Protein AF-A0A932V651-F1 (afdb_monomer)

pLDDT: mean 91.37, std 6.56, range [58.97, 98.12]

Radius of gyration: 25.2 Å; Cα contacts (8 Å, |Δi|>4): 15; chains: 1;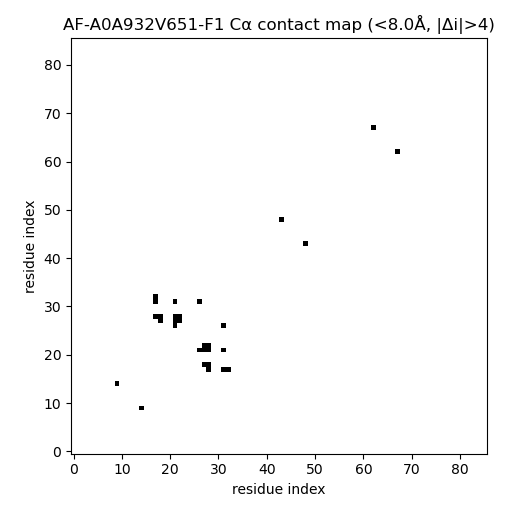 bounding box: 63×51×50 Å

Structure (mmCIF, N/CA/C/O backbone):
data_AF-A0A932V651-F1
#
_entry.id   AF-A0A932V651-F1
#
loop_
_atom_site.group_PDB
_atom_site.id
_atom_site.type_symbol
_atom_site.label_atom_id
_atom_site.label_alt_id
_atom_site.label_comp_id
_atom_site.label_asym_id
_atom_site.label_entity_id
_atom_site.label_seq_id
_atom_site.pdbx_PDB_ins_code
_atom_site.Cartn_x
_atom_site.Cartn_y
_atom_site.Cartn_z
_atom_site.occupancy
_atom_site.B_iso_or_equiv
_atom_site.auth_seq_id
_atom_site.auth_comp_id
_atom_site.auth_asym_id
_atom_site.auth_atom_id
_atom_site.pdbx_PDB_model_num
ATOM 1 N N . MET A 1 1 ? -1.407 20.951 3.106 1.00 66.44 1 MET A N 1
ATOM 2 C CA . MET A 1 1 ? -2.879 20.861 3.221 1.00 66.44 1 MET A CA 1
ATOM 3 C C . MET A 1 1 ? -3.210 19.457 3.694 1.00 66.44 1 MET A C 1
ATOM 5 O O . MET A 1 1 ? -2.926 18.525 2.950 1.00 66.44 1 MET A O 1
ATOM 9 N N . SER A 1 2 ? -3.733 19.280 4.907 1.00 78.00 2 SER A N 1
ATOM 10 C CA . SER A 1 2 ? -4.269 17.978 5.318 1.00 78.00 2 SER A CA 1
ATOM 11 C C . SER A 1 2 ? -5.541 17.694 4.516 1.00 78.00 2 SER A C 1
ATOM 13 O O . SER A 1 2 ? -6.359 18.5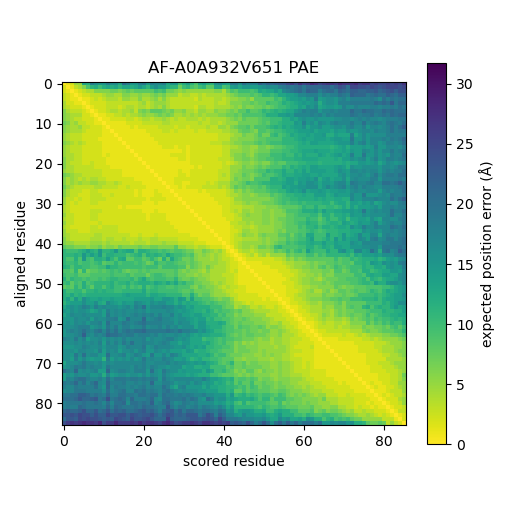89 4.301 1.00 78.00 2 SER A O 1
ATOM 15 N N . LYS A 1 3 ? -5.692 16.464 4.017 1.00 86.62 3 LYS A N 1
ATOM 16 C CA . LYS A 1 3 ? -6.924 16.010 3.365 1.00 86.62 3 LYS A CA 1
ATOM 17 C C . LYS A 1 3 ? -7.538 14.905 4.209 1.00 86.62 3 LYS A C 1
ATOM 19 O O . LYS A 1 3 ? -6.850 13.964 4.579 1.00 86.62 3 LYS A O 1
ATOM 24 N N . MET A 1 4 ? -8.821 15.046 4.528 1.00 90.38 4 MET A N 1
ATOM 25 C CA . MET A 1 4 ? -9.566 14.064 5.309 1.00 90.38 4 MET A CA 1
ATOM 26 C C . MET A 1 4 ? -10.296 13.107 4.368 1.00 90.38 4 MET A C 1
ATOM 28 O O . MET A 1 4 ? -11.007 13.550 3.467 1.00 90.38 4 MET A O 1
ATOM 32 N N . ILE A 1 5 ? -10.142 11.805 4.604 1.00 87.69 5 ILE A N 1
ATOM 33 C CA . IL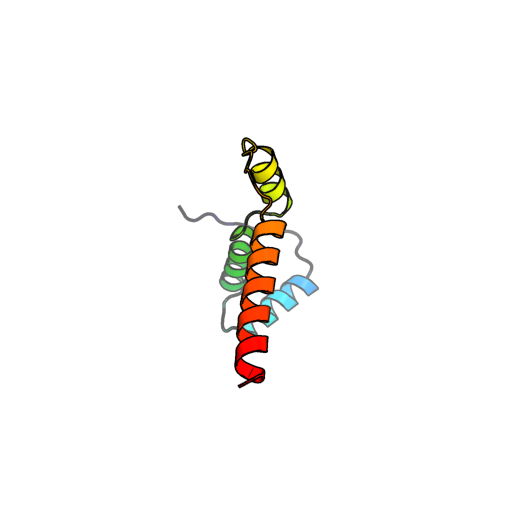E A 1 5 ? -10.883 10.752 3.908 1.00 87.69 5 ILE A CA 1
ATOM 34 C C . ILE A 1 5 ? -11.852 10.125 4.911 1.00 87.69 5 ILE A C 1
ATOM 36 O O . ILE A 1 5 ? -11.436 9.622 5.951 1.00 87.69 5 ILE A O 1
ATOM 40 N N . GLN A 1 6 ? -13.148 10.149 4.597 1.00 90.94 6 GLN A N 1
ATOM 41 C CA . GLN A 1 6 ? -14.179 9.475 5.385 1.00 90.94 6 GLN A CA 1
ATOM 42 C C . GLN A 1 6 ? -14.717 8.277 4.600 1.00 90.94 6 GLN A C 1
ATOM 44 O O . GLN A 1 6 ? -15.382 8.447 3.579 1.00 90.94 6 GLN A O 1
ATOM 49 N N . VAL A 1 7 ? -14.471 7.066 5.098 1.00 88.44 7 VAL A N 1
ATOM 50 C CA . VAL A 1 7 ? -15.024 5.833 4.519 1.00 88.44 7 VAL A CA 1
ATOM 51 C C . VAL A 1 7 ? -16.379 5.545 5.166 1.00 88.44 7 VAL A C 1
ATOM 53 O O . VAL A 1 7 ? -16.481 5.448 6.388 1.00 88.44 7 VAL A O 1
ATOM 56 N N . ARG A 1 8 ? -17.436 5.436 4.354 1.00 92.31 8 ARG A N 1
ATOM 57 C CA . ARG A 1 8 ? -18.801 5.122 4.811 1.00 92.31 8 ARG A CA 1
ATOM 58 C C . ARG A 1 8 ? -19.126 3.649 4.577 1.00 92.31 8 ARG A C 1
ATOM 60 O O . ARG A 1 8 ? -18.528 3.018 3.713 1.00 92.31 8 ARG A O 1
ATOM 67 N N . ASN A 1 9 ? -20.102 3.132 5.325 1.00 91.19 9 ASN A N 1
ATOM 68 C CA . ASN A 1 9 ? -20.622 1.765 5.187 1.00 91.19 9 ASN A CA 1
ATOM 69 C C . ASN A 1 9 ? -19.561 0.667 5.378 1.00 91.19 9 ASN A C 1
ATOM 71 O O . ASN A 1 9 ? -19.576 -0.348 4.687 1.00 91.19 9 ASN A O 1
ATOM 75 N N . VAL A 1 10 ? -18.631 0.861 6.317 1.00 90.94 10 VAL A N 1
ATOM 76 C CA . VAL A 1 10 ? -17.643 -0.164 6.676 1.00 90.94 10 VAL A CA 1
ATOM 77 C C . VAL A 1 10 ? -18.348 -1.269 7.468 1.00 90.94 10 VAL A C 1
ATOM 79 O O . VAL A 1 10 ? -18.907 -0.968 8.522 1.00 90.94 10 VAL A O 1
ATOM 82 N N . PRO A 1 11 ? -18.317 -2.539 7.023 1.00 96.50 11 PRO A N 1
ATOM 83 C CA . PRO A 1 11 ? -18.903 -3.632 7.789 1.00 96.50 11 PRO A CA 1
ATOM 84 C C . PRO A 1 11 ? -18.267 -3.747 9.180 1.00 96.50 11 PRO A C 1
ATOM 86 O O . PRO A 1 11 ? -17.042 -3.683 9.314 1.00 96.50 11 PRO A O 1
ATOM 89 N N . ASP A 1 12 ? -19.073 -4.000 10.213 1.00 95.88 12 ASP A N 1
ATOM 90 C CA . ASP A 1 12 ? -18.592 -4.071 11.603 1.00 95.88 12 ASP A CA 1
ATOM 91 C C . ASP A 1 12 ? -17.465 -5.087 11.807 1.00 95.88 12 ASP A C 1
ATOM 93 O O . ASP A 1 12 ? -16.585 -4.896 12.648 1.00 95.88 12 ASP A O 1
ATOM 97 N N . ALA A 1 13 ? -17.500 -6.195 11.064 1.00 96.62 13 ALA A N 1
ATOM 98 C CA . ALA A 1 13 ? -16.456 -7.212 11.100 1.00 96.62 13 ALA A CA 1
ATOM 99 C C . ALA A 1 13 ? -15.115 -6.659 10.591 1.00 96.62 13 ALA A C 1
ATOM 101 O O . ALA A 1 13 ? -14.083 -6.858 11.232 1.00 96.62 13 ALA A O 1
ATOM 102 N N . LEU A 1 14 ? -15.142 -5.900 9.490 1.00 95.62 14 LEU A N 1
ATOM 103 C CA . LEU A 1 14 ? -13.955 -5.273 8.913 1.00 95.62 14 LEU A CA 1
ATOM 104 C C . LEU A 1 14 ? -13.386 -4.213 9.860 1.00 95.62 14 LEU A C 1
ATOM 106 O O . LEU A 1 14 ? -12.194 -4.229 10.156 1.00 95.62 14 LEU A O 1
ATOM 110 N N . HIS A 1 15 ? -14.239 -3.339 10.399 1.00 95.50 15 HIS A N 1
ATOM 111 C CA . HIS A 1 15 ? -13.805 -2.315 11.350 1.00 95.50 15 HIS A CA 1
ATOM 112 C C . HIS A 1 15 ? -13.165 -2.929 12.609 1.00 95.50 15 HIS A C 1
ATOM 114 O O . HIS A 1 15 ? -12.109 -2.477 13.061 1.00 95.50 15 HIS A O 1
ATOM 120 N N . ARG A 1 16 ? -13.762 -3.999 13.157 1.00 96.81 16 ARG A N 1
ATOM 121 C CA . ARG A 1 16 ? -13.207 -4.733 14.307 1.00 96.81 16 ARG A CA 1
ATOM 122 C C . ARG A 1 16 ? -11.836 -5.328 14.006 1.00 96.81 16 ARG A C 1
ATOM 124 O O . ARG A 1 16 ? -10.930 -5.200 14.829 1.00 96.81 16 ARG A O 1
ATOM 131 N N . GLU A 1 17 ? -11.673 -5.937 12.838 1.00 97.50 17 GLU A N 1
ATOM 132 C CA . GLU A 1 17 ? -10.408 -6.551 12.440 1.00 97.50 17 GLU A CA 1
ATOM 133 C C . GLU A 1 17 ? -9.300 -5.510 12.232 1.00 97.50 17 GLU A C 1
ATOM 135 O O . GLU A 1 17 ? -8.191 -5.684 12.744 1.00 97.50 17 GLU A O 1
ATOM 140 N N . LEU A 1 18 ? -9.601 -4.391 11.565 1.00 96.44 18 LEU A N 1
ATOM 141 C CA . LEU A 1 18 ? -8.650 -3.287 11.399 1.00 96.44 18 LEU A CA 1
ATOM 142 C C . LEU A 1 18 ? -8.212 -2.728 12.758 1.00 96.44 18 LEU A C 1
ATOM 144 O O . LEU A 1 18 ? -7.018 -2.569 13.011 1.00 96.44 18 LEU A O 1
ATOM 148 N N . ARG A 1 19 ? -9.159 -2.512 13.679 1.00 96.88 19 ARG A N 1
ATOM 149 C CA . ARG A 1 19 ? -8.857 -2.024 15.032 1.00 96.88 19 ARG A CA 1
ATOM 150 C C . ARG A 1 19 ? -8.009 -3.016 15.831 1.00 96.88 19 ARG A C 1
ATOM 152 O O . ARG A 1 19 ? -7.111 -2.596 16.561 1.00 96.88 19 ARG A O 1
ATOM 159 N N . ARG A 1 20 ? -8.264 -4.321 15.691 1.00 98.12 20 ARG A N 1
ATOM 160 C CA . ARG A 1 20 ? -7.461 -5.383 16.319 1.00 98.12 20 ARG A CA 1
ATOM 161 C C . ARG A 1 20 ? -6.014 -5.347 15.824 1.00 98.12 20 ARG A C 1
ATOM 163 O O . ARG A 1 20 ? -5.102 -5.373 16.648 1.00 98.12 20 ARG A O 1
ATOM 170 N N . ARG A 1 21 ? -5.803 -5.247 14.506 1.00 97.88 21 ARG A N 1
ATOM 171 C CA . ARG A 1 21 ? -4.462 -5.178 13.897 1.00 97.88 21 ARG A CA 1
ATOM 172 C C . ARG A 1 21 ? -3.718 -3.897 14.264 1.00 97.88 21 ARG A C 1
ATOM 174 O O . ARG A 1 21 ? -2.550 -3.980 14.629 1.00 97.88 21 ARG A O 1
ATOM 181 N N . ALA A 1 22 ? -4.402 -2.753 14.258 1.00 97.62 22 ALA A N 1
ATOM 182 C CA . ALA A 1 22 ? -3.832 -1.481 14.698 1.00 97.62 22 ALA A CA 1
ATOM 183 C C . ALA A 1 22 ? -3.332 -1.569 16.151 1.00 97.62 22 ALA A C 1
ATOM 185 O O . ALA A 1 22 ? -2.180 -1.248 16.435 1.00 97.62 22 ALA A O 1
ATOM 186 N N . LYS A 1 23 ? -4.151 -2.123 17.060 1.00 97.69 23 LYS A N 1
ATOM 187 C CA . LYS A 1 23 ? -3.760 -2.330 18.464 1.00 97.69 23 LYS A CA 1
ATOM 188 C C . LYS A 1 23 ? -2.558 -3.268 18.601 1.00 97.69 23 LYS A C 1
ATOM 190 O O . LYS A 1 23 ? -1.674 -2.989 19.403 1.00 97.69 23 LYS A O 1
ATOM 195 N N . ALA A 1 24 ? -2.507 -4.350 17.821 1.00 97.69 24 ALA A N 1
ATOM 196 C CA . ALA A 1 24 ? -1.379 -5.284 17.832 1.00 97.69 24 ALA A CA 1
ATOM 197 C C . ALA A 1 24 ? -0.055 -4.630 17.395 1.00 97.69 24 ALA A C 1
ATOM 199 O O . ALA A 1 24 ? 1.006 -5.057 17.836 1.00 97.69 24 ALA A O 1
ATOM 200 N N . ARG A 1 25 ? -0.119 -3.579 16.567 1.00 96.94 25 ARG A N 1
ATOM 201 C CA . ARG A 1 25 ? 1.035 -2.770 16.146 1.00 96.94 25 ARG A CA 1
ATOM 202 C C . ARG A 1 25 ? 1.288 -1.540 17.025 1.00 96.94 25 ARG A C 1
ATOM 204 O O . ARG A 1 25 ? 2.196 -0.774 16.732 1.00 96.94 25 ARG A O 1
ATOM 211 N N . GLY A 1 26 ? 0.499 -1.327 18.084 1.00 97.56 26 GLY A N 1
ATOM 212 C CA . GLY A 1 26 ? 0.610 -0.138 18.938 1.00 97.56 26 GLY A CA 1
ATOM 213 C C . GLY A 1 26 ? 0.208 1.170 18.245 1.00 97.56 26 GLY A C 1
ATOM 214 O O . GLY A 1 26 ? 0.618 2.241 18.678 1.00 97.56 26 GLY A O 1
ATOM 215 N N . GLN A 1 27 ? -0.584 1.095 17.174 1.00 96.69 27 GLN A N 1
ATOM 216 C CA . GLN A 1 27 ? -0.989 2.237 16.354 1.00 96.69 27 GLN A CA 1
ATOM 217 C C . GLN A 1 27 ? -2.456 2.618 16.603 1.00 96.69 27 GLN A C 1
ATOM 219 O O . GLN A 1 27 ? -3.288 1.789 16.989 1.00 96.69 27 GLN A O 1
ATOM 224 N N . THR A 1 28 ? -2.802 3.883 16.339 1.00 96.88 28 THR A N 1
ATOM 225 C CA . THR A 1 28 ? -4.210 4.286 16.208 1.00 96.88 28 THR A CA 1
ATOM 226 C C . THR A 1 28 ? -4.805 3.672 14.938 1.00 96.88 28 THR A C 1
ATOM 228 O O . THR A 1 28 ? -4.084 3.339 13.998 1.00 96.88 28 THR A O 1
ATOM 231 N N . LEU A 1 29 ? -6.133 3.524 14.885 1.00 94.81 29 LEU A N 1
ATOM 232 C CA . LEU A 1 29 ? -6.799 2.999 13.688 1.00 94.81 29 LEU A CA 1
ATOM 233 C C . LEU A 1 29 ? -6.530 3.881 12.460 1.00 94.81 29 LEU A C 1
ATOM 235 O O . LEU A 1 29 ? -6.288 3.350 11.384 1.00 94.81 29 LEU A O 1
ATOM 239 N N . THR A 1 30 ? -6.538 5.205 12.632 1.00 94.00 30 THR A N 1
ATOM 240 C CA . THR A 1 30 ? -6.242 6.159 11.557 1.00 94.00 30 THR A CA 1
ATOM 241 C C . THR A 1 30 ? -4.833 5.959 11.013 1.00 94.00 30 THR A C 1
ATOM 243 O O . THR A 1 30 ? -4.700 5.724 9.821 1.00 94.00 30 THR A O 1
ATOM 246 N N . ALA A 1 31 ? -3.812 5.937 11.879 1.00 94.94 31 ALA A N 1
ATOM 247 C CA . ALA A 1 31 ? -2.423 5.754 11.452 1.00 94.94 31 ALA A CA 1
ATOM 248 C C . ALA A 1 31 ? -2.207 4.405 10.746 1.00 94.94 31 ALA A C 1
ATOM 250 O O . ALA A 1 31 ? -1.517 4.323 9.737 1.00 94.94 31 ALA A O 1
ATOM 251 N N . PHE A 1 32 ? -2.848 3.344 11.243 1.00 96.00 32 PHE A N 1
ATOM 252 C CA . PHE A 1 32 ? -2.794 2.029 10.607 1.00 96.00 32 PHE A CA 1
ATOM 253 C C . PHE A 1 32 ? -3.436 2.023 9.211 1.00 96.00 32 PHE A C 1
ATOM 255 O O . PHE A 1 32 ? -2.915 1.401 8.290 1.00 96.00 32 PHE A O 1
ATOM 262 N N . VAL A 1 33 ? -4.576 2.700 9.038 1.00 94.69 33 VAL A N 1
ATOM 263 C CA . VAL A 1 33 ? -5.245 2.805 7.732 1.00 94.69 33 VAL A CA 1
ATOM 264 C C . VAL A 1 33 ? -4.454 3.699 6.777 1.00 94.69 33 VAL A C 1
ATOM 266 O O . VAL A 1 33 ? -4.362 3.368 5.601 1.00 94.69 33 VAL A O 1
ATOM 269 N N . GLU A 1 34 ? -3.858 4.786 7.265 1.00 93.88 34 GLU A N 1
ATOM 270 C CA . GLU A 1 34 ? -2.961 5.641 6.480 1.00 93.88 34 GLU A CA 1
ATOM 271 C C . GLU A 1 34 ? -1.781 4.837 5.925 1.00 93.88 34 GLU A C 1
ATOM 273 O O . GLU A 1 34 ? -1.572 4.841 4.716 1.00 93.88 34 GLU A O 1
ATOM 278 N N . GLU A 1 35 ? -1.098 4.051 6.762 1.00 94.62 35 GLU A N 1
ATOM 279 C CA . GLU A 1 35 ? 0.001 3.175 6.330 1.00 94.62 35 GLU A CA 1
ATOM 280 C C . GLU A 1 35 ? -0.451 2.161 5.263 1.00 94.62 35 GLU A C 1
ATOM 282 O O . GLU A 1 35 ? 0.261 1.912 4.290 1.00 94.62 35 GLU A O 1
ATOM 287 N N . LEU A 1 36 ? -1.652 1.587 5.407 1.00 93.75 36 LEU A N 1
ATOM 288 C CA . LEU A 1 36 ? -2.207 0.672 4.404 1.00 93.75 36 LEU A CA 1
ATOM 289 C C . LEU A 1 36 ? -2.479 1.372 3.068 1.00 93.75 36 LEU A C 1
ATOM 291 O O . LEU A 1 36 ? -2.193 0.802 2.017 1.00 93.75 36 LEU A O 1
ATOM 295 N N . LEU A 1 37 ? -3.025 2.590 3.099 1.00 93.06 37 LEU A N 1
ATOM 296 C CA . LEU A 1 37 ? -3.283 3.375 1.893 1.00 93.06 37 LEU A CA 1
ATOM 297 C C . LEU A 1 37 ? -1.976 3.796 1.218 1.00 93.06 37 LEU A C 1
ATOM 299 O O . LEU A 1 37 ? -1.867 3.687 -0.001 1.00 93.06 37 LEU A O 1
ATOM 303 N N . GLU A 1 38 ? -0.979 4.225 1.994 1.00 92.62 38 GLU A N 1
ATOM 304 C CA . GLU A 1 38 ? 0.357 4.551 1.491 1.00 92.62 38 GLU A CA 1
ATOM 305 C C . GLU A 1 38 ? 1.019 3.339 0.841 1.00 92.62 38 GLU A C 1
ATOM 307 O O . GLU A 1 38 ? 1.546 3.449 -0.263 1.00 92.62 38 GLU A O 1
ATOM 312 N N . ALA A 1 39 ? 0.952 2.171 1.483 1.00 90.44 39 ALA A N 1
ATOM 313 C CA . ALA A 1 39 ? 1.495 0.938 0.930 1.00 90.44 39 ALA A CA 1
ATOM 314 C C . ALA A 1 39 ? 0.835 0.576 -0.410 1.00 90.44 39 ALA A C 1
ATOM 316 O O . ALA A 1 39 ? 1.550 0.230 -1.353 1.00 90.44 39 ALA A O 1
ATOM 317 N N . GLU A 1 40 ? -0.489 0.715 -0.514 1.00 90.19 40 GLU A N 1
ATOM 318 C CA . GLU A 1 40 ? -1.244 0.421 -1.737 1.00 90.19 40 GLU A CA 1
ATOM 319 C C . GLU A 1 40 ? -0.845 1.341 -2.901 1.00 90.19 40 GLU A C 1
ATOM 321 O O . GLU A 1 40 ? -0.663 0.874 -4.022 1.00 90.19 40 GLU A O 1
ATOM 326 N N . VAL A 1 41 ? -0.637 2.638 -2.644 1.00 90.56 41 VAL A N 1
ATOM 327 C CA . VAL A 1 41 ? -0.269 3.612 -3.693 1.00 90.56 41 VAL A CA 1
ATOM 328 C C . VAL A 1 41 ? 1.240 3.764 -3.897 1.00 90.56 41 VAL A C 1
ATOM 330 O O . VAL A 1 41 ? 1.673 4.411 -4.850 1.00 90.56 41 VAL A O 1
ATOM 333 N N . SER A 1 42 ? 2.065 3.177 -3.024 1.00 87.94 42 SER A N 1
ATOM 334 C CA . SER A 1 42 ? 3.531 3.289 -3.082 1.00 87.94 42 SER A CA 1
ATOM 335 C C . SER A 1 42 ? 4.135 2.711 -4.363 1.00 87.94 42 SER A C 1
ATOM 337 O O . SER A 1 42 ? 5.263 3.051 -4.734 1.00 87.94 42 SER A O 1
ATOM 339 N N . ARG A 1 43 ? 3.407 1.823 -5.047 1.00 83.38 43 ARG A N 1
ATOM 340 C CA . ARG A 1 43 ? 3.827 1.200 -6.300 1.00 83.38 43 ARG A CA 1
ATOM 341 C C . ARG A 1 43 ? 2.750 1.404 -7.360 1.00 83.38 43 ARG A C 1
ATOM 343 O O . ARG A 1 43 ? 1.573 1.273 -7.044 1.00 83.38 43 ARG A O 1
ATOM 350 N N . PRO A 1 44 ? 3.137 1.670 -8.622 1.00 84.00 44 PRO A N 1
ATOM 351 C CA . PRO A 1 44 ? 2.174 1.699 -9.710 1.00 84.00 44 PRO A CA 1
ATOM 352 C C . PRO A 1 44 ? 1.488 0.338 -9.817 1.00 84.00 44 PRO A C 1
ATOM 354 O O . PRO A 1 44 ? 2.130 -0.713 -9.700 1.00 84.00 44 PRO A O 1
ATOM 357 N N . SER A 1 45 ? 0.188 0.367 -10.072 1.00 87.25 45 SER A N 1
ATOM 358 C CA . SER A 1 45 ? -0.594 -0.825 -10.369 1.00 87.25 45 SER A CA 1
ATOM 359 C C . SER A 1 45 ? -0.011 -1.563 -11.576 1.00 87.25 45 SER A C 1
ATOM 361 O O . SER A 1 45 ? 0.649 -0.985 -12.446 1.00 87.25 45 SER A O 1
ATOM 363 N N . ARG A 1 46 ? -0.288 -2.867 -11.677 1.00 86.56 46 ARG A N 1
ATOM 364 C CA . ARG A 1 46 ? 0.136 -3.672 -12.834 1.00 86.56 46 ARG A CA 1
ATOM 365 C C . ARG A 1 46 ? -0.339 -3.060 -14.155 1.00 86.56 46 ARG A C 1
ATOM 367 O O . ARG A 1 46 ? 0.411 -3.058 -15.124 1.00 86.56 46 ARG A O 1
ATOM 374 N N . GLU A 1 47 ? -1.549 -2.514 -14.178 1.00 88.75 47 GLU A N 1
ATOM 375 C CA . GLU A 1 47 ? -2.132 -1.847 -15.345 1.00 88.75 47 GLU A CA 1
ATOM 376 C C . GLU A 1 47 ? -1.384 -0.560 -15.710 1.00 88.75 47 GLU A C 1
ATOM 378 O O . GLU A 1 47 ? -1.091 -0.325 -16.880 1.00 88.75 47 GLU A O 1
ATOM 383 N N . GLU A 1 48 ? -1.006 0.265 -14.731 1.00 89.75 48 GLU A N 1
ATOM 384 C CA . GLU A 1 48 ? -0.155 1.437 -14.971 1.00 89.75 48 GLU A CA 1
ATOM 385 C C . GLU A 1 48 ? 1.231 1.053 -15.478 1.00 89.75 48 GLU A C 1
ATOM 387 O O . GLU A 1 48 ? 1.749 1.702 -16.386 1.00 89.75 48 GLU A O 1
ATOM 392 N N . ILE A 1 49 ? 1.823 -0.011 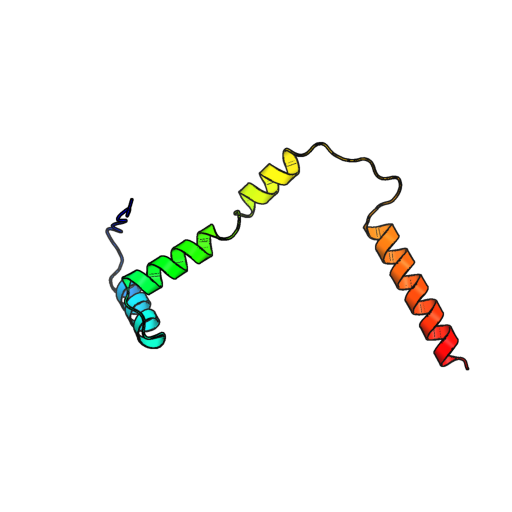-14.929 1.00 92.81 49 ILE A N 1
ATOM 393 C CA . ILE A 1 49 ? 3.111 -0.528 -15.397 1.00 92.81 49 ILE A CA 1
ATOM 394 C C . ILE A 1 49 ? 3.004 -0.959 -16.860 1.00 92.81 49 ILE A C 1
ATOM 396 O O . ILE A 1 49 ? 3.838 -0.544 -17.661 1.00 92.81 49 ILE A O 1
ATOM 400 N N . VAL A 1 50 ? 1.986 -1.748 -17.216 1.00 93.12 50 VAL A N 1
ATOM 401 C CA . VAL A 1 50 ? 1.772 -2.216 -18.595 1.00 93.12 50 VAL A CA 1
ATOM 402 C C . VAL A 1 50 ? 1.575 -1.033 -19.537 1.00 93.12 50 VAL A C 1
ATOM 404 O O . VAL A 1 50 ? 2.337 -0.905 -20.491 1.00 93.12 50 VAL A O 1
ATOM 407 N N . ARG A 1 51 ? 0.675 -0.096 -19.211 1.00 93.56 51 ARG A N 1
ATOM 408 C CA . ARG A 1 51 ? 0.471 1.123 -20.015 1.00 93.56 51 ARG A CA 1
ATOM 409 C C . ARG A 1 51 ? 1.761 1.921 -20.199 1.00 93.56 51 ARG A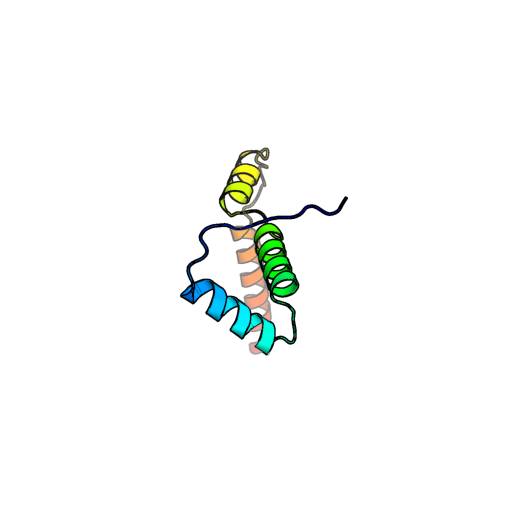 C 1
ATOM 411 O O . ARG A 1 51 ? 2.024 2.446 -21.276 1.00 93.56 51 ARG A O 1
ATOM 418 N N . ARG A 1 52 ? 2.590 2.016 -19.154 1.00 92.38 52 ARG A N 1
ATOM 419 C CA . ARG A 1 52 ? 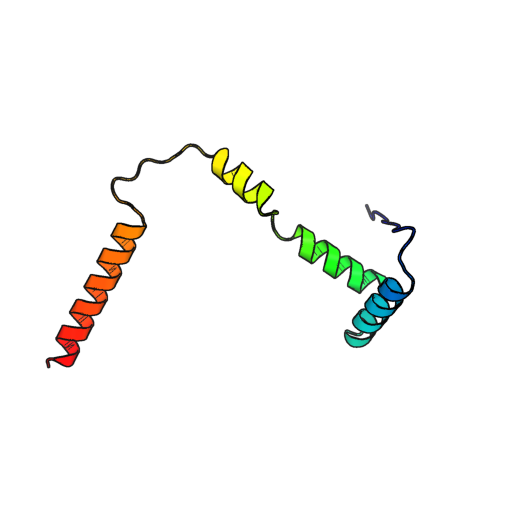3.883 2.714 -19.214 1.00 92.38 52 ARG A CA 1
ATOM 420 C C . ARG A 1 52 ? 4.926 1.962 -20.040 1.00 92.38 52 ARG A C 1
ATOM 422 O O . ARG A 1 52 ? 5.849 2.595 -20.541 1.00 92.38 52 ARG A O 1
ATOM 429 N N . ILE A 1 53 ? 4.851 0.638 -20.123 1.00 92.50 53 ILE A N 1
ATOM 430 C CA . ILE A 1 53 ? 5.713 -0.159 -21.002 1.00 92.50 53 ILE A CA 1
ATOM 431 C C . ILE A 1 53 ? 5.277 0.044 -22.453 1.00 92.50 53 ILE A C 1
ATOM 433 O O . ILE A 1 53 ? 6.123 0.338 -23.289 1.00 92.50 53 ILE A O 1
ATOM 437 N N . GLU A 1 54 ? 3.976 -0.040 -22.725 1.00 91.88 54 GLU A N 1
ATOM 438 C CA . GLU A 1 54 ? 3.398 0.136 -24.063 1.00 91.88 54 GLU A CA 1
ATOM 439 C C . GLU A 1 54 ? 3.634 1.539 -24.635 1.00 91.88 54 GLU A C 1
ATOM 441 O O . GLU A 1 54 ? 3.805 1.688 -25.840 1.00 91.88 54 GLU A O 1
ATOM 446 N N . SER A 1 55 ? 3.690 2.571 -23.787 1.00 93.12 55 SER A N 1
ATOM 447 C CA . SER A 1 55 ? 3.945 3.947 -24.230 1.00 93.12 55 SER A CA 1
ATOM 448 C C . SER A 1 55 ? 5.412 4.263 -24.539 1.00 93.12 55 SER A C 1
ATOM 450 O O . SER A 1 55 ? 5.710 5.356 -25.022 1.00 93.12 55 SER A O 1
ATOM 452 N N . ARG A 1 56 ? 6.351 3.356 -24.247 1.00 92.69 56 ARG A N 1
ATOM 453 C CA . ARG A 1 56 ? 7.776 3.573 -24.534 1.00 92.69 56 ARG A CA 1
ATOM 454 C C . ARG A 1 56 ? 8.090 3.200 -25.973 1.00 92.69 56 ARG A C 1
ATOM 456 O O . ARG A 1 56 ? 7.670 2.153 -26.452 1.00 92.69 56 ARG A O 1
ATOM 463 N N . THR A 1 57 ? 8.925 4.009 -26.620 1.00 91.88 57 THR A N 1
ATOM 464 C CA . THR A 1 57 ? 9.507 3.656 -27.916 1.00 91.88 57 THR A CA 1
ATOM 465 C C . THR A 1 57 ? 10.324 2.366 -27.779 1.00 91.88 57 THR A C 1
ATOM 467 O O . THR A 1 57 ? 11.233 2.324 -26.940 1.00 91.88 57 THR A O 1
ATOM 470 N N . PRO A 1 58 ? 10.030 1.319 -28.571 1.00 87.94 58 PRO A N 1
ATOM 471 C CA . PRO A 1 58 ? 10.839 0.108 -28.593 1.00 87.94 58 PRO A CA 1
ATOM 472 C C . PRO A 1 58 ? 12.285 0.425 -28.980 1.00 87.94 58 PRO A C 1
ATOM 474 O O . PRO A 1 58 ? 12.534 1.229 -29.876 1.00 87.94 58 PRO A O 1
ATOM 477 N N . VAL A 1 59 ? 13.239 -0.212 -28.303 1.00 89.50 59 VAL A N 1
ATOM 478 C CA . VAL A 1 59 ? 14.663 -0.118 -28.640 1.00 89.50 59 VAL A CA 1
ATOM 479 C C . VAL A 1 59 ? 15.075 -1.423 -29.296 1.00 89.50 59 VAL A C 1
ATOM 481 O O . VAL A 1 59 ? 14.925 -2.489 -28.695 1.00 89.50 59 VAL A O 1
ATOM 484 N N . GLU A 1 60 ? 15.611 -1.340 -30.509 1.00 88.88 60 GLU A N 1
ATOM 485 C CA . GLU A 1 60 ? 16.237 -2.487 -31.154 1.00 88.88 60 GLU A CA 1
ATOM 486 C C . GLU A 1 60 ? 17.644 -2.679 -30.593 1.00 88.88 60 GLU A C 1
ATOM 488 O O . GLU A 1 60 ? 18.493 -1.789 -30.648 1.00 88.88 60 GLU A O 1
ATOM 493 N N . LEU A 1 61 ? 17.875 -3.852 -30.012 1.00 90.25 61 LEU A N 1
ATOM 494 C CA . LEU A 1 61 ? 19.173 -4.254 -29.497 1.00 90.25 61 LEU A CA 1
ATOM 495 C C . LEU A 1 61 ? 19.726 -5.377 -30.378 1.00 90.25 61 LEU A C 1
ATOM 497 O O . LEU A 1 61 ? 18.966 -6.260 -30.777 1.00 90.25 61 LEU A O 1
ATOM 501 N N . PRO A 1 62 ? 21.044 -5.400 -30.637 1.00 90.25 62 PRO A N 1
ATOM 502 C CA . PRO A 1 62 ? 21.665 -6.420 -31.482 1.00 90.25 62 PRO A CA 1
ATOM 503 C C . PRO A 1 62 ? 21.593 -7.834 -30.886 1.00 90.25 62 PRO A C 1
ATOM 505 O O . PRO A 1 62 ? 21.760 -8.808 -31.611 1.00 90.25 62 PRO A O 1
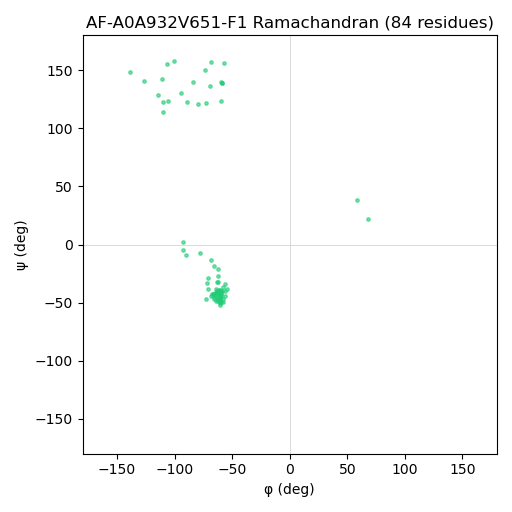ATOM 508 N N . TYR A 1 63 ? 21.343 -7.952 -29.577 1.00 91.44 63 TYR A N 1
ATOM 509 C CA . TYR A 1 63 ? 21.183 -9.223 -28.876 1.00 91.44 63 TYR A CA 1
ATOM 510 C C . TYR A 1 63 ? 20.040 -9.139 -27.870 1.00 91.44 63 TYR A C 1
ATOM 512 O O . TYR A 1 63 ? 19.807 -8.095 -27.252 1.00 91.44 63 TYR A O 1
ATOM 520 N N 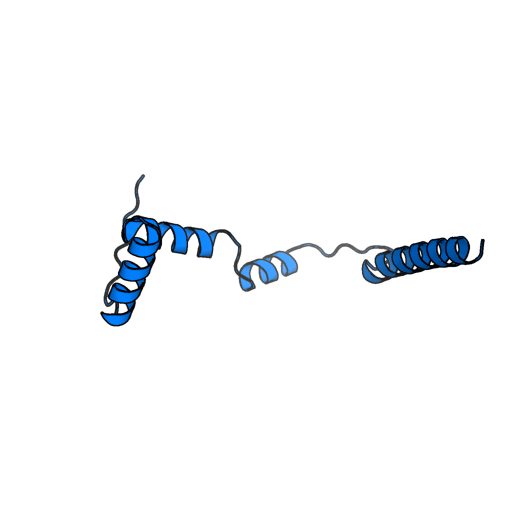. SER A 1 64 ? 19.362 -10.265 -27.649 1.00 91.75 64 SER A N 1
ATOM 521 C CA . SER A 1 64 ? 18.350 -10.354 -26.596 1.00 91.75 64 SER A CA 1
ATOM 522 C C . SER A 1 64 ? 18.995 -10.399 -25.206 1.00 91.75 64 SER A C 1
ATOM 524 O O . SER A 1 64 ? 20.075 -10.962 -25.009 1.00 91.75 64 SER A O 1
ATOM 526 N N . SER A 1 65 ? 18.296 -9.876 -24.198 1.00 91.50 65 SER A N 1
ATOM 527 C CA . SER A 1 65 ? 18.719 -9.998 -22.796 1.00 91.50 65 SER A CA 1
ATOM 528 C C . SER A 1 65 ? 18.865 -11.463 -22.362 1.00 91.50 65 SER A C 1
ATOM 530 O O . SER A 1 65 ? 19.795 -11.803 -21.632 1.00 91.50 65 SER A O 1
ATOM 532 N N . ALA A 1 66 ? 17.991 -12.346 -22.855 1.00 94.62 66 ALA A N 1
ATOM 533 C CA . ALA A 1 66 ? 18.048 -13.780 -22.589 1.00 94.62 66 ALA A CA 1
ATOM 534 C C . ALA A 1 66 ? 19.337 -14.423 -23.124 1.00 94.62 66 ALA A C 1
ATOM 536 O O . ALA A 1 66 ? 19.942 -15.249 -22.442 1.00 94.62 66 ALA A O 1
ATOM 537 N N . GLU A 1 67 ? 19.773 -14.033 -24.321 1.00 95.06 67 GLU A N 1
ATOM 538 C CA . GLU A 1 67 ? 21.019 -14.510 -24.921 1.00 95.06 67 GLU A CA 1
ATOM 539 C C . GLU A 1 67 ? 22.242 -14.051 -24.124 1.00 95.06 67 GLU A C 1
ATOM 541 O O . GLU A 1 67 ? 23.109 -14.869 -23.816 1.00 95.06 67 GLU A O 1
ATOM 546 N N . ILE A 1 68 ? 22.279 -12.778 -23.717 1.00 95.19 68 ILE A N 1
ATOM 547 C CA . ILE A 1 68 ? 23.361 -12.230 -22.886 1.00 95.19 68 ILE A CA 1
ATOM 548 C C . ILE A 1 68 ? 23.453 -12.994 -21.557 1.00 95.19 68 ILE A C 1
ATOM 550 O O . ILE A 1 68 ? 24.524 -13.472 -21.187 1.00 95.19 68 ILE A O 1
ATOM 554 N N . ILE A 1 69 ? 22.323 -13.181 -20.865 1.00 96.25 69 I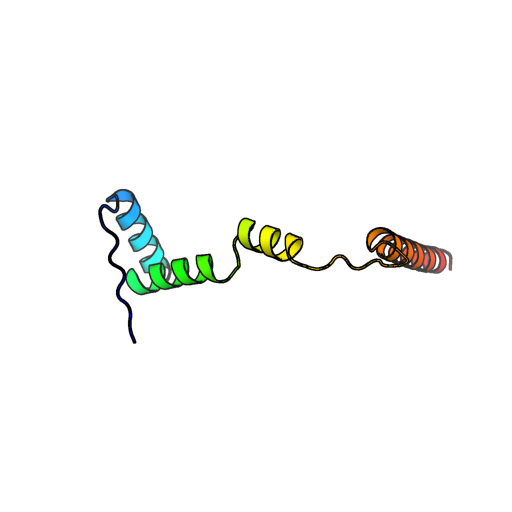LE A N 1
ATOM 555 C CA . ILE A 1 69 ? 22.275 -13.919 -19.592 1.00 96.25 69 ILE A CA 1
ATOM 556 C C . ILE A 1 69 ? 22.734 -15.370 -19.777 1.00 96.25 69 ILE A C 1
ATOM 558 O O . ILE A 1 69 ? 23.441 -15.904 -18.921 1.00 96.25 69 ILE A O 1
ATOM 562 N N . ARG A 1 70 ? 22.337 -16.022 -20.876 1.00 95.88 70 ARG A N 1
ATOM 563 C CA . ARG A 1 70 ? 22.737 -17.402 -21.169 1.00 95.88 70 ARG A CA 1
ATOM 564 C C . ARG A 1 70 ? 24.246 -17.507 -21.377 1.00 95.88 70 ARG A C 1
ATOM 566 O O . ARG A 1 70 ? 24.874 -18.334 -20.723 1.00 95.88 70 ARG A O 1
ATOM 573 N N . ARG A 1 71 ? 24.827 -16.632 -22.204 1.00 95.62 71 ARG A N 1
ATOM 574 C CA . ARG A 1 71 ? 26.279 -16.588 -22.447 1.00 95.62 71 ARG A CA 1
ATOM 575 C C . ARG A 1 71 ? 27.068 -16.411 -21.151 1.00 95.62 71 ARG A C 1
ATOM 577 O O . ARG A 1 71 ? 28.035 -17.133 -20.925 1.00 95.62 71 ARG A O 1
ATOM 584 N N . GLU A 1 72 ? 26.620 -15.507 -20.282 1.00 96.38 72 GLU A N 1
ATOM 585 C CA . GLU A 1 72 ? 27.234 -15.273 -18.970 1.00 96.38 72 GLU A CA 1
ATOM 586 C C . GLU A 1 72 ? 27.152 -16.498 -18.051 1.00 96.38 72 GLU A C 1
ATOM 588 O O . GLU A 1 72 ? 28.135 -16.862 -17.403 1.00 96.38 72 GLU A O 1
ATOM 593 N N . ARG A 1 73 ? 25.997 -17.176 -18.000 1.00 95.44 73 ARG A N 1
ATOM 594 C CA . ARG A 1 73 ? 25.842 -18.411 -17.213 1.00 95.44 73 ARG A CA 1
ATOM 595 C C . ARG A 1 73 ? 26.763 -19.515 -17.717 1.00 95.44 73 ARG A C 1
ATOM 597 O O . ARG A 1 73 ? 27.496 -20.094 -16.923 1.00 95.44 73 ARG A O 1
ATOM 604 N N . GLU A 1 74 ? 26.778 -19.756 -19.024 1.00 96.44 74 GLU A N 1
ATOM 605 C CA . GLU A 1 74 ? 27.644 -20.764 -19.635 1.00 96.44 74 GLU A CA 1
ATOM 606 C C . GLU A 1 74 ? 29.130 -20.462 -19.401 1.00 96.44 74 GLU A C 1
ATOM 608 O O . GLU A 1 74 ? 29.912 -21.373 -19.135 1.00 96.44 74 GLU A O 1
ATOM 613 N N . ALA A 1 75 ? 29.535 -19.189 -19.464 1.00 94.94 75 ALA A N 1
ATOM 614 C CA . ALA A 1 75 ? 30.902 -18.781 -19.157 1.00 94.94 75 ALA A CA 1
ATOM 615 C C . ALA A 1 75 ? 31.276 -19.096 -17.702 1.00 94.94 75 ALA A C 1
ATOM 617 O O . ALA A 1 75 ? 32.324 -19.695 -17.458 1.00 94.94 75 ALA A O 1
ATOM 618 N N . ARG A 1 76 ? 30.403 -18.765 -16.742 1.00 93.00 76 ARG A N 1
ATOM 619 C CA . ARG A 1 76 ? 30.612 -19.093 -15.321 1.00 93.00 76 ARG A CA 1
ATOM 620 C C . ARG A 1 76 ? 30.704 -20.598 -15.091 1.00 93.00 76 ARG A C 1
ATOM 622 O O . ARG A 1 76 ? 31.587 -21.046 -14.365 1.00 93.00 76 ARG A O 1
ATOM 629 N N . GLU A 1 77 ? 29.837 -21.381 -15.727 1.00 94.81 77 GLU A N 1
ATOM 630 C CA . GLU A 1 77 ? 29.876 -22.843 -15.631 1.00 94.81 77 GLU A CA 1
ATOM 631 C C . GLU A 1 77 ? 31.170 -23.433 -16.195 1.00 94.81 77 GLU A C 1
ATOM 633 O O . GLU A 1 77 ? 31.723 -24.354 -15.598 1.00 94.81 77 GLU A O 1
ATOM 638 N N . ARG A 1 78 ? 31.684 -22.899 -17.312 1.00 90.56 78 ARG A N 1
ATOM 639 C CA . ARG A 1 78 ? 32.980 -23.322 -17.866 1.00 90.56 78 ARG A CA 1
ATOM 640 C C . ARG A 1 78 ? 34.118 -23.082 -16.876 1.00 90.56 78 ARG A C 1
ATOM 642 O O . ARG A 1 78 ? 34.866 -24.015 -16.601 1.00 90.56 78 ARG A O 1
ATOM 649 N N . VAL A 1 79 ? 34.193 -21.890 -16.278 1.00 90.56 79 VAL A N 1
ATOM 650 C CA . VAL A 1 79 ? 35.227 -21.564 -15.277 1.00 90.56 79 VAL A CA 1
ATOM 651 C C . VAL A 1 79 ? 35.140 -22.481 -14.054 1.00 90.56 79 VAL A C 1
ATOM 653 O O . VAL A 1 79 ? 36.165 -22.948 -13.563 1.00 90.56 79 VAL A O 1
ATOM 656 N N . MET A 1 80 ? 33.930 -22.767 -13.565 1.00 85.81 80 MET A N 1
ATOM 657 C CA . MET A 1 80 ? 33.741 -23.684 -12.434 1.00 85.81 80 MET A CA 1
ATOM 658 C C . MET A 1 80 ? 34.207 -25.103 -12.778 1.00 85.81 80 MET A C 1
ATOM 660 O O . MET A 1 80 ? 34.995 -25.684 -12.040 1.00 85.81 80 MET A O 1
ATOM 664 N N . ARG A 1 81 ? 33.817 -25.628 -13.947 1.00 87.44 81 ARG A N 1
ATOM 665 C CA . ARG A 1 81 ? 34.242 -26.961 -14.406 1.00 87.44 81 ARG A CA 1
ATOM 666 C C . ARG A 1 81 ? 35.753 -27.066 -14.615 1.00 87.44 81 ARG A C 1
ATOM 668 O O . ARG A 1 81 ? 36.306 -28.143 -14.438 1.00 87.44 81 ARG A O 1
ATOM 675 N N . GLU A 1 82 ? 36.421 -25.991 -15.025 1.00 85.88 82 GLU A N 1
ATOM 676 C CA . GLU A 1 82 ? 37.883 -25.964 -15.163 1.00 85.88 82 GLU A CA 1
ATOM 677 C C . GLU A 1 82 ? 38.603 -25.950 -13.811 1.00 85.88 82 GLU A C 1
ATOM 679 O O . GLU A 1 82 ? 39.672 -26.547 -13.690 1.00 85.88 82 GLU A O 1
ATOM 684 N N . ARG A 1 83 ? 38.016 -25.307 -12.794 1.00 79.00 83 ARG A N 1
ATOM 685 C CA . ARG A 1 83 ? 38.532 -25.325 -11.418 1.00 79.00 83 ARG A CA 1
ATOM 686 C C . ARG A 1 83 ? 38.400 -26.697 -10.771 1.00 79.00 83 ARG A C 1
ATOM 688 O O . ARG A 1 83 ? 39.371 -27.156 -10.190 1.00 79.00 83 ARG A O 1
ATOM 695 N N . ASP A 1 84 ? 37.257 -27.357 -10.933 1.00 78.62 84 ASP A N 1
ATOM 696 C CA . ASP A 1 84 ? 37.003 -28.686 -10.355 1.00 78.62 84 ASP A CA 1
ATOM 697 C C . ASP A 1 84 ? 37.856 -29.801 -10.997 1.00 78.62 84 ASP A C 1
ATOM 699 O O . ASP A 1 84 ? 37.920 -30.916 -10.486 1.00 78.62 84 ASP A O 1
ATOM 703 N N . ARG A 1 85 ? 38.495 -29.523 -12.143 1.00 73.06 85 ARG A N 1
ATOM 704 C CA . ARG A 1 85 ? 39.377 -30.454 -12.869 1.00 73.06 85 ARG A CA 1
ATOM 705 C C . ARG A 1 85 ? 40.863 -30.335 -12.498 1.00 73.06 85 ARG A C 1
ATOM 707 O O . ARG A 1 85 ? 41.654 -31.098 -13.052 1.00 73.06 85 ARG A O 1
ATOM 714 N N . ARG A 1 86 ? 41.252 -29.380 -11.649 1.00 58.97 86 ARG A N 1
ATOM 715 C CA . ARG A 1 86 ? 42.627 -29.204 -11.144 1.00 58.97 86 ARG A CA 1
ATOM 716 C C . ARG A 1 86 ? 42.748 -29.730 -9.724 1.00 58.97 86 ARG A C 1
ATOM 718 O O . ARG A 1 86 ? 43.834 -30.264 -9.424 1.00 58.97 86 ARG A O 1
#

Secondary structure (DSSP, 8-state):
--------S--HHHHHHHHHHHHHTT--HHHHHHHHHHHHHSS--HHHHHHHHHTSPP---SS-HHHHHHHHHHHHHHHHHHHTT-

Mean predicted aligned error: 9.18 Å

Foldseek 3Di:
DDDDDDDPPDPPVNLVVLCVVCVVVVHDSVVSVVVVVCVVPVDDDPVRVVVVVVPDDDDDDPDDPVVVVVVVVVVVVVVVVVVVVD

Solvent-accessible surface area (backbone atoms only — not comparable to full-atom values): 5417 Å² total; per-residue (Å²): 133,92,80,88,85,84,86,76,90,70,53,69,69,57,54,50,51,50,44,52,54,13,52,76,69,76,40,53,55,65,61,43,50,50,53,51,53,49,60,63,64,72,49,81,51,72,66,54,50,50,56,58,56,71,71,48,83,85,79,92,63,102,64,56,70,69,57,54,54,48,53,52,50,55,51,53,52,50,56,50,57,58,57,78,71,110

Sequence (86 aa):
MSKMIQVRNVPDALHRELRRRAKARGQTLTAFVEELLEAEVSRPSREEIVRRIESRTPVELPYSSAEIIRREREARERVMRERDRR

Nearest PDB structures (foldseek):
  8j9j-assembly1_EB  TM=3.111E-01  e=8.824E+00  Euglena gracilis
  6byh-assembly1_A  TM=2.549E-01  e=6.615E+00  Homo sapiens